Protein 3S2R (pdb70)

GO terms:
  GO:0005739 mitochondrion (C, IDA)
  GO:0009507 chloroplast (C, IDA)
  GO:0005829 cytosol (C, HDA)
  GO:0009507 chloroplast (C, HDA)
  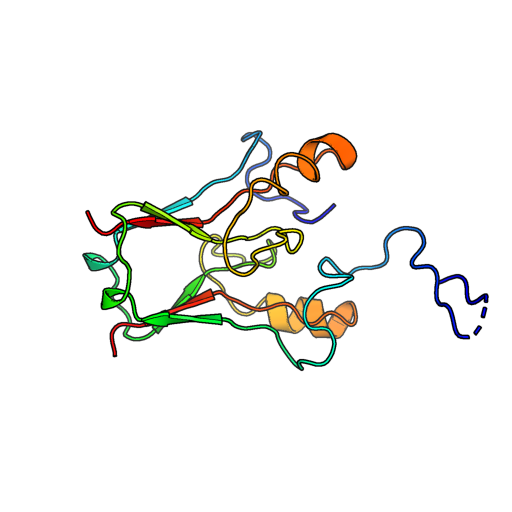GO:0009536 plastid (C, HDA)
  GO:0009570 chloroplast stroma (C, HDA)
  GO:0010150 leaf senescence (P, IMP)
  GO:0060586 multicellular organismal-level iron ion homeostasis (P, IMP)
  GO:0072593 reactive oxygen species metabolic process (P, IMP)
  GO:0051537 2 iron, 2 sulfur cluster binding (F, IPI)

Radius of gyration: 15.29 Å; Cα contacts (8 Å, |Δi|>4): 278; chains: 2; bounding box: 29×44×36 Å

Sequence (142 aa):
GINPEIRKNEDKVVDSVVVTELSKNITPYCRCWRSGTFPLCDGSCVKHNKANGDNVGPLLLKKQMRKQMVVVRAEGGGGINPEIRKNEDKVVDSVVVTELSKNITPYCRCWRSGTFPLCDGSCVKKHNKANGDNVGPLLLKKQ

Solvent-accessible surface area: 8074 Å² total; per-residue (Å²): 77,2,6,79,140,26,88,91,159,65,133,74,0,49,20,60,10,40,10,105,136,20,102,132,74,73,12,40,22,3,4,3,3,75,9,71,76,29,36,70,24,72,26,24,2,84,153,13,19,177,85,61,71,14,10,0,1,10,2,39,1,53,77,169,85,69,76,89,189,92,65,78,169,46,189,59,75,34,36,2,2,60,145,26,75,91,137,57,146,72,0,51,19,65,13,44,12,116,136,15,97,124,73,75,13,37,20,3,4,3,2,80,7,72,74,29,36,69,28,70,27,20,5,90,157,12,18,192,87,77,75,15,8,0,1,13,2,38,0,50,69,157

Organism: Arabidopsis thaliana (NCBI:txid3702)

CATH classification: 3.40.5.90

Structure (mmCIF, N/CA/C/O backbone):
data_3S2R
#
_entry.id   3S2R
#
_cell.length_a   33.290
_cell.length_b   54.105
_cell.length_c   72.682
_cell.angle_alpha   90.00
_cell.angle_beta   90.00
_cell.angle_gamma   90.00
#
_symmetry.space_group_name_H-M   'P 21 21 21'
#
loop_
_entity.id
_entity.type
_entity.pdbx_description
1 polymer AT5g51720/MIO24_14
2 non-polymer 'FE2/S2 (INORGANIC) CLUST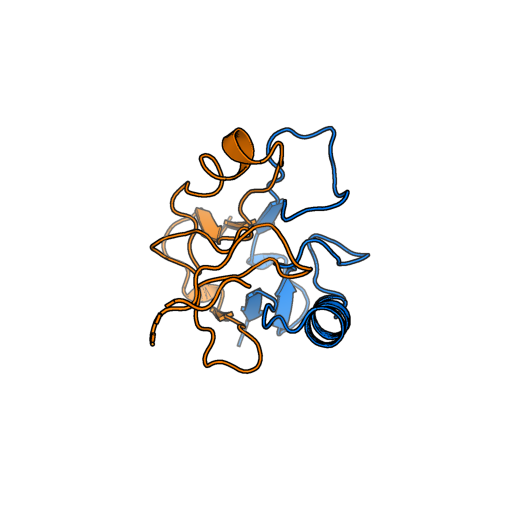ER'
3 water water
#
loop_
_atom_site.group_PDB
_atom_site.id
_atom_site.type_symbol
_atom_site.label_atom_id
_atom_site.label_alt_id
_atom_site.label_comp_id
_atom_site.label_asym_id
_atom_site.label_entity_id
_atom_site.label_seq_id
_atom_site.pdbx_PDB_ins_code
_atom_site.Cartn_x
_atom_site.Cartn_y
_atom_site.Cartn_z
_atom_site.occupancy
_atom_site.B_iso_or_equiv
_atom_site.auth_seq_id
_atom_site.auth_comp_id
_atom_site.auth_asym_id
_atom_site.auth_atom_id
_atom_site.pdbx_PDB_model_num
ATOM 1 N N . GLY A 1 20 ? 1.646 16.022 10.446 1.00 19.64 45 GLY A N 1
ATOM 2 C CA . GLY A 1 20 ? 1.468 14.916 9.458 1.00 17.81 45 GLY A CA 1
ATOM 3 C C . GLY A 1 20 ? 2.705 14.063 9.442 1.00 16.28 45 GLY A C 1
ATOM 4 O O . GLY A 1 20 ? 3.768 14.504 9.867 1.00 18.07 45 GLY A O 1
ATOM 5 N N . ILE A 1 21 ? 2.565 12.817 9.011 1.00 14.78 46 ILE A N 1
ATOM 6 C CA . ILE A 1 21 ? 3.690 11.905 8.942 1.00 15.19 46 ILE A CA 1
ATOM 7 C C . ILE A 1 21 ? 3.999 11.511 7.518 1.00 15.38 46 ILE A C 1
ATOM 8 O O . ILE A 1 21 ? 5.153 11.382 7.164 1.00 16.46 46 ILE A O 1
ATOM 13 N N . ASN A 1 22 ? 2.973 11.274 6.710 1.00 14.66 47 ASN A N 1
ATOM 14 C CA . ASN A 1 22 ? 3.176 10.787 5.364 1.00 15.54 47 ASN A CA 1
ATOM 15 C C . ASN A 1 22 ? 2.915 11.916 4.375 1.00 15.41 47 ASN A C 1
ATOM 16 O O . ASN A 1 22 ? 1.758 12.261 4.127 1.00 15.55 47 ASN 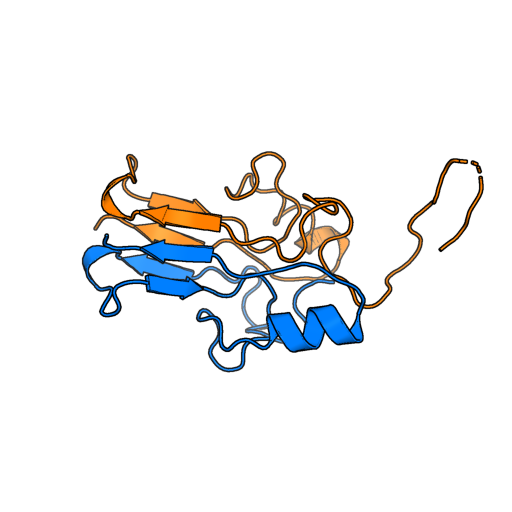A O 1
ATOM 21 N N . PRO A 1 23 ? 3.974 12.488 3.763 1.00 16.80 48 PRO A N 1
ATOM 22 C CA . PRO A 1 23 ? 3.772 13.622 2.847 1.00 17.08 48 PRO A CA 1
ATOM 23 C C . PRO A 1 23 ? 2.944 13.294 1.613 1.00 17.14 48 PRO A C 1
ATOM 24 O O . PRO A 1 23 ? 2.128 14.103 1.202 1.00 19.24 48 PRO A O 1
ATOM 28 N N . GLU A 1 24 ? 3.125 12.116 1.029 1.00 17.53 49 GLU A N 1
ATOM 29 C CA . GLU A 1 24 ? 2.507 11.941 -0.295 1.00 18.68 49 GLU A CA 1
ATOM 30 C C . GLU A 1 24 ? 2.036 10.548 -0.680 1.00 19.05 49 GLU A C 1
ATOM 31 O O . GLU A 1 24 ? 1.219 10.417 -1.628 1.00 21.41 49 GLU A O 1
ATOM 37 N N . ILE A 1 25 ? 2.516 9.512 -0.006 1.00 17.87 50 ILE A N 1
ATOM 38 C CA . ILE A 1 25 ? 2.187 8.157 -0.407 1.00 17.62 50 ILE A CA 1
ATOM 39 C C . ILE A 1 25 ? 0.706 7.783 -0.392 1.00 15.58 50 ILE A C 1
ATOM 40 O O . ILE A 1 25 ? 0.035 7.856 0.631 1.00 16.66 50 ILE A O 1
ATOM 45 N N . ARG A 1 26 ? 0.229 7.386 -1.563 1.00 16.25 51 ARG A N 1
ATOM 46 C CA . ARG A 1 26 ? -1.072 6.737 -1.753 1.00 16.48 51 ARG A CA 1
ATOM 47 C C . ARG A 1 26 ? -2.219 7.467 -1.060 1.00 15.73 51 ARG A C 1
ATOM 48 O O . ARG A 1 26 ? -2.982 6.894 -0.302 1.00 16.64 51 ARG A O 1
ATOM 56 N N . LYS A 1 27 ? -2.329 8.761 -1.356 1.00 16.68 52 LYS A N 1
ATOM 57 C CA . LYS A 1 27 ? -3.331 9.630 -0.745 1.00 16.85 52 LYS A CA 1
ATOM 58 C C . LYS A 1 27 ? -4.767 9.298 -1.166 1.00 16.74 52 LYS A C 1
ATOM 59 O O . LYS A 1 27 ? -5.721 9.783 -0.548 1.00 17.58 52 LYS A O 1
ATOM 65 N N . ASN A 1 28 ? -4.940 8.502 -2.225 1.00 17.18 53 ASN A N 1
ATOM 66 C CA . ASN A 1 28 ? -6.271 7.976 -2.542 0.40 16.98 53 ASN A CA 1
ATOM 67 C C . ASN A 1 28 ? -6.744 6.865 -1.615 1.00 16.95 53 ASN A C 1
ATOM 68 O O . ASN A 1 28 ? -7.858 6.374 -1.745 1.00 18.76 53 ASN A O 1
ATOM 73 N N . GLU A 1 29 ? -5.890 6.449 -0.691 1.00 17.01 54 GLU A N 1
ATOM 74 C CA . GLU A 1 29 ? -6.255 5.453 0.329 1.00 15.87 54 GLU A CA 1
ATOM 75 C C . GLU A 1 29 ? -6.401 6.193 1.662 1.00 15.45 54 GLU A C 1
ATOM 76 O O . GLU A 1 29 ? -5.469 6.890 2.107 1.00 16.02 54 GLU A O 1
ATOM 82 N N . ASP A 1 30 ? -7.545 6.032 2.318 1.00 14.94 55 ASP A N 1
ATOM 83 C CA . ASP A 1 30 ? -7.745 6.729 3.595 1.00 15.08 55 ASP A CA 1
ATOM 84 C C . ASP A 1 30 ? -6.871 6.159 4.711 1.00 14.69 55 ASP A C 1
ATOM 85 O O . ASP A 1 30 ? -6.552 6.851 5.672 1.00 14.30 55 ASP A O 1
ATOM 90 N N . LYS A 1 31 ? -6.448 4.907 4.540 1.00 14.34 56 LYS A N 1
ATOM 91 C CA . LYS A 1 31 ? -5.553 4.252 5.479 1.00 13.46 56 LYS A CA 1
ATOM 92 C C . LYS A 1 31 ? -4.648 3.317 4.665 1.00 12.02 56 LYS A C 1
ATOM 93 O O . LYS A 1 31 ? -5.130 2.323 4.113 1.00 14.04 56 LYS A O 1
ATOM 99 N N . VAL A 1 32 ? -3.350 3.619 4.623 1.00 11.69 57 VAL A N 1
ATOM 100 C CA . VAL A 1 32 ? -2.413 2.829 3.807 1.00 11.37 57 VAL A CA 1
ATOM 101 C C . VAL A 1 32 ? -1.895 1.660 4.644 1.00 10.74 57 VAL A C 1
ATOM 102 O O . VAL A 1 32 ? -1.219 1.841 5.644 1.00 10.96 57 VAL A O 1
ATOM 106 N N . VAL A 1 33 ? -2.257 0.464 4.197 1.00 11.45 58 VAL A N 1
ATOM 107 C CA . VAL A 1 33 ? -1.870 -0.770 4.802 1.00 11.46 58 VAL A CA 1
ATOM 108 C C . VAL A 1 33 ? -1.167 -1.620 3.744 1.00 11.46 58 VAL A C 1
ATOM 109 O O . VAL A 1 33 ? -1.468 -1.522 2.546 1.00 12.93 58 VAL A O 1
ATOM 113 N N . ASP A 1 34 ? -0.153 -2.371 4.138 1.00 10.40 59 ASP A N 1
ATOM 114 C CA . ASP A 1 34 ? 0.556 -3.307 3.249 1.00 10.69 59 ASP A CA 1
ATOM 115 C C . ASP A 1 34 ? 0.682 -4.597 3.968 1.00 9.90 59 ASP A C 1
ATOM 116 O O . ASP A 1 34 ? 0.777 -4.620 5.198 1.00 11.50 59 ASP A O 1
ATOM 121 N N . SER A 1 35 ? 0.732 -5.669 3.206 1.00 11.16 60 SER A N 1
ATOM 122 C CA . SER A 1 35 ? 0.858 -7.024 3.767 1.00 11.11 60 SER A CA 1
ATOM 123 C C . SER A 1 35 ? 2.106 -7.709 3.266 1.00 10.60 60 SER A C 1
ATOM 124 O O . SER A 1 35 ? 2.479 -7.523 2.084 1.00 12.40 60 SER A O 1
ATOM 127 N N . VAL A 1 36 ? 2.692 -8.560 4.115 1.00 10.54 61 VAL A N 1
ATOM 128 C CA . VAL A 1 36 ? 3.838 -9.369 3.746 1.00 10.85 61 VAL A CA 1
ATOM 129 C C . VAL A 1 36 ? 3.535 -10.790 4.159 1.00 10.06 61 VAL A C 1
ATOM 130 O O . VAL A 1 36 ? 3.326 -11.027 5.332 1.00 10.98 61 VAL A O 1
ATOM 134 N N . VAL A 1 37 ? 3.563 -11.718 3.216 1.00 9.84 62 VAL A N 1
ATOM 135 C CA . VAL A 1 37 ? 3.496 -13.139 3.569 1.00 9.51 62 VAL A CA 1
ATOM 136 C C . VAL A 1 37 ? 4.946 -13.555 3.766 1.00 9.52 62 VAL A C 1
ATOM 137 O O . VAL A 1 37 ? 5.738 -13.566 2.808 1.00 10.46 62 VAL A O 1
ATOM 141 N N . VAL A 1 38 ? 5.310 -13.844 5.012 1.00 9.99 63 VAL A N 1
ATOM 142 C CA . VAL A 1 38 ? 6.735 -13.897 5.344 1.00 9.71 63 VAL A CA 1
ATOM 143 C C . VAL A 1 38 ? 7.500 -15.030 4.665 1.00 10.98 63 VAL A C 1
ATOM 144 O O . VAL A 1 38 ? 8.716 -14.919 4.463 1.00 11.23 63 VAL A O 1
ATOM 148 N N . THR A 1 39 ? 6.806 -16.084 4.243 1.00 10.47 64 THR A N 1
ATOM 149 C CA . THR A 1 39 ? 7.435 -17.187 3.493 1.00 11.09 64 THR A CA 1
ATOM 150 C C . THR A 1 39 ? 7.849 -16.775 2.077 1.00 11.64 64 THR A C 1
ATOM 151 O O . THR A 1 39 ? 8.625 -17.475 1.445 1.00 14.13 64 THR A O 1
ATOM 155 N N . GLU A 1 40 ? 7.388 -15.618 1.615 1.00 10.81 65 GLU A N 1
ATOM 156 C CA . GLU A 1 40 ? 7.724 -15.113 0.284 1.00 10.83 65 GLU A CA 1
ATOM 157 C C . GLU A 1 40 ? 8.981 -14.261 0.280 1.00 10.88 65 GLU A C 1
ATOM 158 O O . GLU A 1 40 ? 9.461 -13.891 -0.785 1.00 12.03 65 GLU A O 1
ATOM 164 N N . LEU A 1 41 ? 9.486 -13.870 1.436 1.00 11.10 66 LEU A N 1
ATOM 165 C CA . LEU A 1 41 ? 10.685 -13.034 1.479 1.00 10.26 66 LEU A CA 1
ATOM 166 C C . LEU A 1 41 ? 11.870 -13.704 0.850 1.00 10.06 66 LEU A C 1
ATOM 167 O O . LEU A 1 41 ? 11.965 -14.940 0.941 1.00 12.02 66 LEU A O 1
ATOM 172 N N . SER A 1 42 ? 12.661 -12.906 0.109 1.00 11.71 67 SER A N 1
ATOM 173 C CA . SER A 1 42 ? 13.789 -13.504 -0.650 1.00 11.40 67 SER A CA 1
ATOM 174 C C . SER A 1 42 ? 15.097 -13.215 0.171 1.00 12.45 67 SER A C 1
ATOM 175 O O . SER A 1 42 ? 15.906 -14.165 0.354 0.24 3.27 67 SER A O 1
ATOM 178 N N . LYS A 1 43 ? 15.337 -11.982 0.548 1.00 10.99 68 LYS A N 1
ATOM 179 C CA . LYS A 1 43 ? 16.543 -11.625 1.253 1.00 10.69 68 LYS A CA 1
ATOM 180 C C . LYS A 1 43 ? 16.565 -12.203 2.670 1.00 10.96 68 LYS A C 1
ATOM 181 O O . LYS A 1 43 ? 15.548 -12.460 3.280 1.00 11.99 68 LYS A O 1
ATOM 187 N N . ASN A 1 44 ? 17.767 -12.428 3.187 1.00 10.02 69 ASN A N 1
ATOM 188 C CA . ASN A 1 44 ? 17.887 -12.820 4.578 1.00 10.40 69 ASN A CA 1
ATOM 189 C C . ASN A 1 44 ? 17.330 -11.771 5.508 1.00 9.43 69 ASN A C 1
ATOM 190 O O . ASN A 1 44 ? 16.686 -12.124 6.487 1.00 11.00 69 ASN A O 1
ATOM 195 N N . ILE A 1 45 ? 17.568 -10.499 5.195 1.00 9.09 70 ILE A N 1
ATOM 196 C CA . ILE A 1 45 ? 16.996 -9.385 5.973 1.00 10.00 70 ILE A CA 1
ATOM 197 C C . ILE A 1 45 ? 16.386 -8.393 5.003 1.00 9.49 70 ILE A C 1
ATOM 198 O O . ILE A 1 45 ? 17.087 -7.891 4.141 1.00 10.80 70 ILE A O 1
ATOM 203 N N . THR A 1 46 ? 15.079 -8.127 5.160 1.00 9.79 71 THR A N 1
ATOM 204 C CA . THR A 1 46 ? 14.353 -7.231 4.269 1.00 10.37 71 THR A CA 1
ATOM 205 C C . THR A 1 46 ? 13.868 -6.047 5.089 1.00 10.53 71 THR A C 1
ATOM 206 O O . THR A 1 46 ? 13.112 -6.238 6.024 1.00 10.93 71 THR A O 1
ATOM 210 N N . PRO A 1 47 ? 14.276 -4.817 4.737 1.00 10.73 72 PRO A N 1
ATOM 211 C CA . PRO A 1 47 ? 13.861 -3.650 5.524 1.00 11.40 72 PRO A CA 1
ATOM 212 C C . PRO A 1 47 ? 12.577 -3.020 4.968 1.00 10.90 72 PRO A C 1
ATOM 213 O O . PRO A 1 47 ? 12.488 -2.738 3.765 1.00 11.22 72 PRO A O 1
ATOM 217 N N . TYR A 1 48 ? 11.605 -2.816 5.871 1.00 11.19 73 TYR A N 1
ATOM 218 C CA . TYR A 1 48 ? 10.347 -2.206 5.545 1.00 11.57 73 TYR A CA 1
ATOM 219 C C . TYR A 1 48 ? 10.269 -0.764 6.111 1.00 9.92 73 TYR A C 1
ATOM 220 O O . TYR A 1 48 ? 10.632 -0.546 7.264 1.00 11.45 73 TYR A O 1
ATOM 229 N N . CYS A 1 49 ? 9.815 0.172 5.305 1.00 10.24 74 CYS A N 1
ATOM 230 C CA . CYS A 1 49 ? 9.835 1.574 5.647 1.00 11.44 74 CYS A CA 1
ATOM 231 C C . CYS A 1 49 ? 8.824 1.906 6.729 1.00 11.40 74 CYS A C 1
ATOM 232 O O . CYS A 1 49 ? 7.633 1.549 6.658 1.00 11.53 74 CYS A O 1
ATOM 235 N N . ARG A 1 50 ? 9.285 2.705 7.691 1.00 10.71 75 ARG A N 1
ATOM 236 C CA . ARG A 1 50 ? 8.418 3.278 8.747 1.00 11.24 75 ARG A CA 1
ATOM 237 C C . ARG A 1 50 ? 8.479 4.808 8.704 1.00 11.73 75 ARG A C 1
ATOM 238 O O . ARG A 1 50 ? 7.934 5.440 9.601 1.00 13.31 75 ARG A O 1
ATOM 246 N N . CYS A 1 51 ? 9.099 5.385 7.667 1.00 11.95 76 CYS A N 1
ATOM 247 C CA . CYS A 1 51 ? 9.278 6.822 7.617 1.00 11.74 76 CYS A CA 1
ATOM 248 C C . CYS A 1 51 ? 8.434 7.521 6.544 1.00 11.28 76 CYS A C 1
ATOM 249 O O . CYS A 1 51 ? 8.377 8.748 6.501 1.00 12.59 76 CYS A O 1
ATOM 252 N N . TRP A 1 52 ? 7.837 6.749 5.645 1.00 11.55 77 TRP A N 1
ATOM 253 C CA . TRP A 1 52 ? 6.958 7.248 4.585 1.00 11.71 77 TRP A CA 1
ATOM 254 C C . TRP A 1 52 ? 7.688 8.137 3.562 1.00 12.61 77 TRP A C 1
ATOM 255 O O . TRP A 1 52 ? 7.029 8.934 2.876 1.00 14.81 77 TRP A O 1
ATOM 266 N N . ARG A 1 53 ? 9.016 7.993 3.471 1.00 12.57 78 ARG A N 1
ATOM 267 C CA . ARG A 1 53 ? 9.843 8.770 2.534 1.00 13.75 78 ARG A CA 1
ATOM 268 C C . ARG A 1 53 ? 10.479 7.894 1.455 1.00 12.24 78 ARG A C 1
ATOM 269 O O . ARG A 1 53 ? 11.077 8.430 0.531 1.00 14.10 78 ARG A O 1
ATOM 277 N N . SER A 1 54 ? 10.407 6.583 1.607 1.00 12.39 79 SER A N 1
ATOM 278 C CA . SER A 1 54 ? 11.060 5.670 0.672 1.00 12.73 79 SER A CA 1
ATOM 279 C C . SER A 1 54 ? 10.518 5.762 -0.735 1.00 12.96 79 SER A C 1
ATOM 280 O O . SER A 1 54 ? 9.290 5.752 -0.942 1.00 14.31 79 SER A O 1
ATOM 283 N N . GLY A 1 55 ? 11.415 5.781 -1.717 1.00 13.65 80 GLY A N 1
ATOM 284 C CA . GLY A 1 55 ? 11.005 5.730 -3.111 1.00 14.48 80 GLY A CA 1
ATOM 285 C C . GLY A 1 55 ? 10.528 4.356 -3.524 1.00 14.46 80 GLY A C 1
ATOM 286 O O . GLY A 1 55 ? 9.953 4.204 -4.591 1.00 16.01 80 GLY A O 1
ATOM 287 N N . THR A 1 56 ? 10.715 3.354 -2.669 1.00 14.85 81 THR A N 1
ATOM 288 C CA . THR A 1 56 ? 10.263 1.992 -2.946 1.00 14.71 81 THR A CA 1
ATOM 289 C C . THR A 1 56 ? 9.248 1.505 -1.889 1.00 13.82 81 THR A C 1
ATOM 290 O O . THR A 1 56 ? 9.075 0.293 -1.697 1.00 13.47 81 THR A O 1
ATOM 294 N N . PHE A 1 57 ? 8.612 2.450 -1.190 1.00 13.23 82 PHE A N 1
ATOM 295 C CA . PHE A 1 57 ? 7.617 2.154 -0.186 1.00 12.49 82 PHE A CA 1
ATOM 296 C C . PHE A 1 57 ? 6.662 1.060 -0.681 1.00 12.72 82 PHE A C 1
ATOM 297 O O . PHE A 1 57 ? 6.178 1.131 -1.804 1.00 12.95 82 PHE A O 1
ATOM 305 N N . PRO A 1 58 ? 6.402 -0.004 0.090 1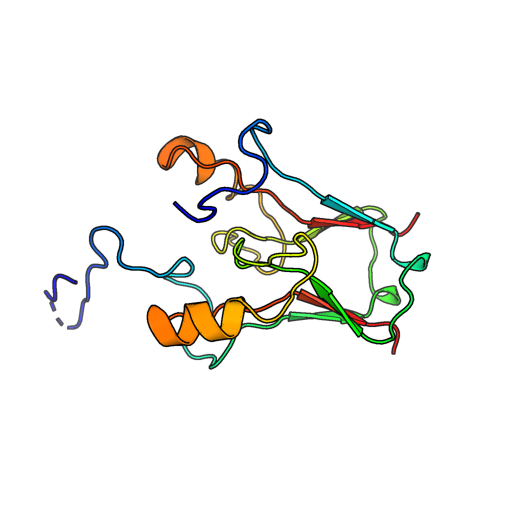.00 12.22 83 PRO A N 1
ATOM 306 C CA . PRO A 1 58 ? 6.647 -0.158 1.519 1.00 11.85 83 PRO A CA 1
ATOM 307 C C . PRO A 1 58 ? 8.049 -0.637 1.914 1.00 10.21 83 PRO A C 1
ATOM 308 O O . PRO A 1 58 ? 8.287 -0.743 3.108 1.00 10.90 83 PRO A O 1
ATOM 312 N N . LEU A 1 59 ? 8.933 -0.884 0.963 1.00 11.44 84 LEU A N 1
ATOM 313 C CA . LEU A 1 59 ? 10.319 -1.198 1.317 1.00 11.89 84 LEU A CA 1
ATOM 314 C C . LEU A 1 59 ? 11.058 0.066 1.757 1.00 10.70 84 LEU A C 1
ATOM 315 O O . LEU A 1 59 ? 10.732 1.167 1.317 1.00 12.75 84 LEU A O 1
ATOM 320 N N . CYS A 1 60 ? 12.088 -0.114 2.586 1.00 11.42 85 CYS A N 1
ATOM 321 C CA . CYS A 1 60 ? 13.027 0.943 2.999 1.00 12.15 85 CYS A CA 1
ATOM 322 C C . CYS A 1 60 ? 14.152 1.086 1.964 1.00 12.23 85 CYS A C 1
ATOM 323 O O . CYS A 1 60 ? 14.733 0.044 1.605 1.00 13.61 85 CYS A O 1
ATOM 326 N N . ASP A 1 61 ? 14.447 2.310 1.513 1.00 12.97 86 ASP A N 1
ATOM 327 C CA . ASP A 1 61 ? 15.530 2.516 0.546 1.00 13.55 86 ASP A CA 1
ATOM 328 C C . ASP A 1 61 ? 16.576 3.451 1.173 1.00 13.94 86 ASP A C 1
ATOM 329 O O . ASP A 1 61 ? 17.400 4.017 0.453 1.00 14.35 86 ASP A O 1
ATOM 334 N N . GLY A 1 62 ? 16.557 3.609 2.498 1.00 13.35 87 GLY A N 1
ATOM 335 C CA . GLY A 1 62 ? 17.513 4.460 3.237 1.00 14.06 87 GLY A CA 1
ATOM 336 C C . GLY A 1 62 ? 17.189 5.943 3.213 1.00 13.39 87 GLY A C 1
ATOM 337 O O . GLY A 1 62 ? 17.993 6.756 3.662 1.00 13.76 87 GLY A O 1
ATOM 338 N N . SER A 1 63 ? 16.003 6.293 2.708 1.00 12.28 88 SER A N 1
ATOM 339 C CA . SER A 1 63 ? 15.571 7.684 2.778 1.00 12.40 88 SER A CA 1
ATOM 340 C C . SER A 1 63 ? 15.458 8.173 4.233 1.00 11.49 88 SER A C 1
ATOM 341 O O . SER A 1 63 ? 15.556 9.382 4.473 1.00 12.90 88 SER A O 1
ATOM 344 N N . CYS A 1 64 ? 15.174 7.240 5.161 1.00 12.41 89 CYS A N 1
ATOM 345 C CA . CYS A 1 64 ? 15.177 7.483 6.603 1.00 11.63 89 CYS A CA 1
ATOM 346 C C . CYS A 1 64 ? 16.432 8.183 7.065 1.00 12.10 89 CYS A C 1
ATOM 347 O O . CYS A 1 64 ? 16.373 9.102 7.869 1.00 13.20 89 CYS A O 1
ATOM 350 N N . VAL A 1 65 ? 17.589 7.755 6.564 1.00 12.99 90 VAL A N 1
ATOM 351 C CA . VAL A 1 65 ? 18.854 8.326 6.986 1.00 13.55 90 VAL A CA 1
ATOM 352 C C . VAL A 1 65 ? 18.934 9.798 6.621 1.00 13.03 90 VAL A C 1
ATOM 353 O O . VAL A 1 65 ? 19.397 10.636 7.413 1.00 13.64 90 VAL A O 1
ATOM 357 N N . LYS A 1 66 ? 18.500 10.115 5.412 1.00 12.27 91 LYS A N 1
ATOM 358 C CA . LYS A 1 66 ? 18.570 11.491 4.952 1.00 14.08 91 LYS A CA 1
ATOM 359 C C . LYS A 1 66 ? 17.569 12.328 5.719 1.00 14.93 91 LYS A C 1
ATOM 360 O O . LYS A 1 66 ? 17.869 13.448 6.103 1.00 15.25 91 LYS A O 1
ATOM 366 N N . HIS A 1 67 ? 16.368 11.785 5.923 1.00 14.15 92 HIS A N 1
ATOM 367 C CA . HIS A 1 67 ? 15.350 12.453 6.720 1.00 14.48 92 HIS A CA 1
ATOM 368 C C . HIS A 1 67 ? 15.822 12.765 8.143 1.00 14.06 92 HIS A C 1
ATOM 369 O O . HIS A 1 67 ? 15.636 13.895 8.640 1.00 14.07 92 HIS A O 1
ATOM 376 N N . ASN A 1 68 ? 16.445 11.773 8.788 1.00 13.25 93 ASN A N 1
ATOM 377 C CA . ASN A 1 68 ? 16.933 11.879 10.155 1.00 13.23 93 ASN A CA 1
ATOM 378 C C . ASN A 1 68 ? 17.989 12.997 10.266 1.00 14.65 93 ASN A C 1
ATOM 379 O O . ASN A 1 68 ? 17.966 13.836 11.196 1.00 14.82 93 ASN A O 1
ATOM 384 N N . LYS A 1 69 ? 18.894 13.020 9.286 1.00 16.10 94 LYS A N 1
ATOM 385 C CA . LYS A 1 69 ? 19.955 14.034 9.232 1.00 17.38 94 LYS A CA 1
ATOM 386 C C . LYS A 1 69 ? 19.377 15.436 9.062 1.00 18.26 94 LYS A C 1
ATOM 387 O O . LYS A 1 69 ? 19.743 16.360 9.829 1.00 18.62 94 LYS A O 1
ATOM 393 N N . ALA A 1 70 ? 18.484 15.583 8.070 1.00 18.32 95 ALA A N 1
ATOM 394 C CA . ALA A 1 70 ? 17.863 16.874 7.757 1.00 18.88 95 ALA A CA 1
ATOM 395 C C . ALA A 1 70 ? 16.991 17.413 8.878 1.00 18.44 95 ALA A C 1
ATOM 396 O O . ALA A 1 70 ? 17.043 18.622 9.150 1.00 20.46 95 ALA A O 1
ATOM 398 N N . ASN A 1 71 ? 16.254 16.543 9.568 1.00 19.28 96 ASN A N 1
ATOM 399 C CA . ASN A 1 71 ? 15.204 16.964 10.498 1.00 19.17 96 ASN A CA 1
ATOM 400 C C . ASN A 1 71 ? 15.491 16.638 11.972 1.00 18.87 96 ASN A C 1
ATOM 401 O O . ASN A 1 71 ? 14.625 16.811 12.828 1.00 22.07 96 ASN A O 1
ATOM 406 N N . GLY A 1 72 ? 16.711 16.205 12.272 1.00 18.72 97 GLY A N 1
ATOM 407 C CA . GLY A 1 72 ? 17.084 15.777 13.621 1.00 18.59 97 GLY A CA 1
ATOM 408 C C . GLY A 1 72 ? 16.157 14.691 14.179 1.00 18.06 97 GLY A C 1
ATOM 409 O O . GLY A 1 72 ? 15.782 14.731 15.349 1.00 20.72 97 GLY A O 1
ATOM 410 N N . ASP A 1 73 ? 15.819 13.696 13.360 1.00 16.54 98 ASP A N 1
ATOM 411 C CA . ASP A 1 73 ? 14.914 12.636 13.769 1.00 15.38 98 ASP A CA 1
ATOM 412 C C . ASP A 1 73 ? 15.703 11.322 13.972 1.00 14.14 98 ASP A C 1
ATOM 413 O O . ASP A 1 73 ? 16.909 11.279 13.751 1.00 15.13 98 ASP A O 1
ATOM 418 N N . ASN A 1 74 ? 15.037 10.252 14.389 1.00 13.52 99 ASN A N 1
ATOM 419 C CA . ASN A 1 74 ? 15.738 9.022 14.654 1.00 12.88 99 ASN A CA 1
ATOM 420 C C . ASN A 1 74 ? 14.921 7.804 14.241 1.00 13.38 99 ASN A C 1
ATOM 421 O O . ASN A 1 74 ? 15.038 6.742 14.871 1.00 13.36 99 ASN A O 1
ATOM 426 N N . VAL A 1 75 ? 14.125 7.931 13.183 1.00 12.49 100 VAL A N 1
ATOM 427 C CA . VAL A 1 75 ? 13.300 6.814 12.706 1.00 12.84 100 VAL A CA 1
ATOM 428 C C . VAL A 1 75 ? 14.075 5.843 11.821 1.00 12.59 100 VAL A C 1
ATOM 429 O O . VAL A 1 75 ? 15.101 6.171 11.239 1.00 14.51 100 VAL A O 1
ATOM 433 N N . GLY A 1 76 ? 13.617 4.617 11.792 1.00 12.64 101 GLY A N 1
ATOM 434 C CA . GLY A 1 76 ? 14.239 3.606 10.939 1.00 12.43 101 GLY A CA 1
ATOM 435 C C . GLY A 1 76 ? 13.320 2.476 10.670 1.00 11.77 101 GLY A C 1
ATOM 436 O O . GLY A 1 76 ? 12.180 2.453 11.149 1.00 11.88 101 GLY A O 1
ATOM 437 N N . PRO A 1 77 ? 13.787 1.525 9.854 1.00 11.64 102 PRO A N 1
ATOM 438 C CA . PRO A 1 77 ? 12.921 0.473 9.322 1.00 11.60 102 PRO A CA 1
ATOM 439 C C . PRO A 1 77 ? 12.655 -0.636 10.307 1.00 11.11 102 PRO A C 1
ATOM 440 O O . PRO A 1 77 ? 13.298 -0.817 11.354 1.00 12.34 102 PRO A O 1
ATOM 444 N N . LEU A 1 78 ? 11.657 -1.423 9.911 1.00 9.95 103 LEU A N 1
ATOM 445 C CA . LEU A 1 78 ? 11.390 -2.715 10.494 1.00 8.77 103 LEU A CA 1
ATOM 446 C C . LEU A 1 78 ? 12.140 -3.757 9.665 1.00 8.65 103 LEU A C 1
ATOM 447 O O . LEU A 1 78 ? 11.959 -3.828 8.449 1.00 9.53 103 LEU A O 1
ATOM 452 N N . LEU A 1 79 ? 12.997 -4.560 10.291 1.00 9.18 104 LEU A N 1
ATOM 453 C CA . LEU A 1 79 ? 13.799 -5.551 9.601 1.00 9.76 104 LEU A CA 1
ATOM 454 C C . LEU A 1 79 ? 13.180 -6.910 9.738 1.00 9.91 104 LEU A C 1
ATOM 455 O O . LEU A 1 79 ? 13.003 -7.384 10.844 1.00 11.25 104 LEU A O 1
ATOM 460 N N . LEU A 1 80 ? 12.849 -7.518 8.612 1.00 9.63 105 LEU A N 1
ATOM 461 C CA . LEU A 1 80 ? 12.271 -8.859 8.625 1.00 9.92 105 LEU A CA 1
ATOM 462 C C . LEU A 1 80 ? 13.395 -9.856 8.313 1.00 9.68 105 LEU A C 1
ATOM 463 O O . LEU A 1 80 ? 13.971 -9.822 7.220 1.00 10.04 105 LEU A O 1
ATOM 468 N N . LYS A 1 81 ? 13.663 -10.720 9.280 1.00 11.45 106 LYS A N 1
ATOM 469 C CA . LYS A 1 81 ? 14.824 -11.622 9.197 1.00 12.41 106 LYS A CA 1
ATOM 470 C C . LYS A 1 81 ? 14.430 -13.069 9.102 1.00 12.71 106 LYS A C 1
ATOM 471 O O . LYS A 1 81 ? 13.548 -13.500 9.812 1.00 13.89 106 LYS A O 1
ATOM 477 N N . LYS A 1 82 ? 15.143 -13.826 8.278 1.00 14.90 107 LYS A N 1
ATOM 478 C CA . LYS A 1 82 ? 15.007 -15.293 8.261 1.00 16.65 107 LYS A CA 1
ATOM 479 C C . LYS A 1 82 ? 15.878 -15.953 9.359 1.00 19.13 107 LYS A C 1
ATOM 480 O O . LYS A 1 82 ? 15.386 -16.722 10.198 1.00 20.24 107 LYS A O 1
ATOM 486 N N . GLN A 1 83 ? 17.178 -15.659 9.351 1.00 23.08 108 GLN A N 1
ATOM 487 C CA . GLN A 1 83 ? 18.101 -16.079 10.400 1.00 27.10 108 GLN A CA 1
ATOM 488 C C . GLN A 1 83 ? 18.853 -14.822 10.776 1.00 28.45 108 GLN A C 1
ATOM 489 O O . GLN A 1 83 ? 19.428 -14.178 9.900 1.00 29.56 108 GLN A O 1
ATOM 495 N N . MET B 1 4 ? 11.210 23.595 20.944 1.00 42.43 27 MET B N 1
ATOM 496 C CA . MET B 1 4 ? 10.216 24.648 20.602 1.00 42.96 27 MET B CA 1
ATOM 497 C C . MET B 1 4 ? 9.418 24.971 21.863 1.00 43.15 27 MET B C 1
ATOM 498 O O . MET B 1 4 ? 8.709 24.120 22.329 1.00 44.34 27 MET B O 1
ATOM 500 N N . ARG B 1 5 ? 9.544 26.181 22.414 1.00 43.91 28 ARG B N 1
ATOM 501 C CA . ARG B 1 5 ? 8.852 26.620 23.674 1.00 44.69 28 ARG B CA 1
ATOM 502 C C . ARG B 1 5 ? 9.313 26.148 25.095 1.00 45.01 28 ARG B C 1
ATOM 503 O O . ARG B 1 5 ? 8.528 25.609 25.874 1.00 46.09 28 ARG B O 1
ATOM 505 N N . LYS B 1 6 ? 10.576 26.391 25.448 1.00 46.12 29 LYS B N 1
ATOM 506 C CA . LYS B 1 6 ? 11.105 26.032 26.776 1.00 46.76 29 LYS B CA 1
ATOM 507 C C . LYS B 1 6 ? 10.515 26.725 28.048 1.00 47.44 29 LYS B C 1
ATOM 508 O O . LYS B 1 6 ? 10.608 27.947 28.225 1.00 47.65 29 LYS B O 1
ATOM 510 N N . GLN B 1 7 ? 9.907 25.948 28.938 1.00 48.05 30 GLN B N 1
ATOM 511 C CA . GLN B 1 7 ? 9.325 26.523 30.157 1.00 48.03 30 GLN B CA 1
ATOM 512 C C . GLN B 1 7 ? 10.345 26.751 31.282 1.00 47.83 30 GLN B C 1
ATOM 513 O O . GLN B 1 7 ? 10.691 25.839 32.046 1.00 47.64 30 GLN B O 1
ATOM 515 N N . MET B 1 10 ? 14.114 20.929 33.285 1.00 35.16 35 MET B N 1
ATOM 516 C CA . MET B 1 10 ? 13.135 21.862 32.744 1.00 35.34 35 MET B CA 1
ATOM 517 C C . MET B 1 10 ? 12.209 21.183 31.717 1.00 33.31 35 MET B C 1
ATOM 518 O O . MET B 1 10 ? 12.428 20.021 31.344 1.00 33.00 35 MET B O 1
ATOM 523 N N . VAL B 1 11 ? 11.160 21.892 31.292 1.00 29.81 36 VAL B N 1
ATOM 524 C CA . VAL B 1 11 ? 10.155 21.324 30.416 1.00 27.37 36 VAL B CA 1
ATOM 525 C C . VAL B 1 11 ? 10.272 21.947 29.045 1.00 25.67 36 VAL B C 1
ATOM 526 O O . VAL B 1 11 ? 10.351 23.176 28.890 1.00 25.92 36 VAL B O 1
ATOM 530 N N . VAL B 1 12 ? 10.301 21.074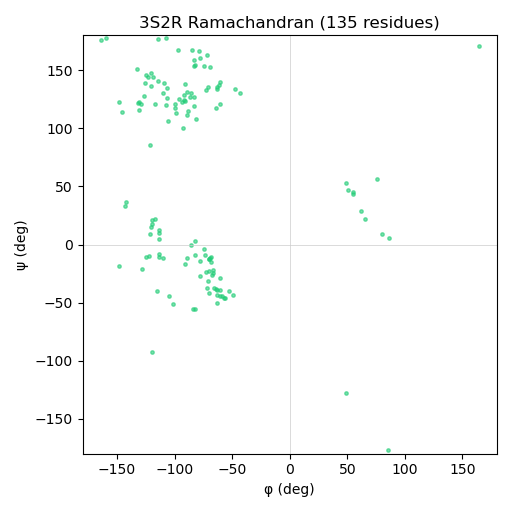 28.051 1.00 24.43 37 VAL B N 1
ATOM 531 C CA . VAL B 1 12 ? 10.232 21.507 26.681 1.00 23.80 37 VAL B CA 1
ATOM 532 C C . VAL B 1 12 ? 8.855 21.144 26.170 1.00 23.18 37 VAL B C 1
ATOM 533 O O . VAL B 1 12 ? 8.485 19.975 26.141 1.00 24.21 37 VAL B O 1
ATOM 537 N N . VAL B 1 13 ? 8.106 22.157 25.757 1.00 22.05 38 VAL B N 1
ATOM 538 C CA . VAL B 1 13 ? 6.835 21.934 25.079 1.00 22.50 38 VAL B CA 1
ATOM 539 C C . VAL B 1 13 ? 7.152 21.771 23.599 1.00 23.16 38 VAL B C 1
ATOM 540 O O . VAL B 1 13 ? 7.815 22.609 22.992 1.00 23.36 38 VAL B O 1
ATOM 544 N N . ARG B 1 14 ? 6.685 20.690 23.004 1.00 25.71 39 ARG B N 1
ATOM 545 C CA . ARG B 1 14 ? 6.952 20.455 21.599 1.00 28.98 39 ARG B CA 1
ATOM 546 C C . ARG B 1 14 ? 5.769 21.038 20.833 1.00 30.85 39 ARG B C 1
ATOM 547 O O . ARG B 1 14 ? 4.729 20.430 20.746 1.00 30.19 39 ARG B O 1
ATOM 555 N N . ALA B 1 15 ? 5.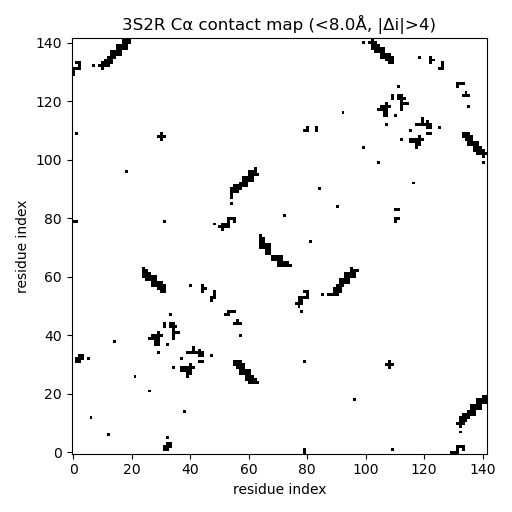967 22.229 20.297 1.00 33.61 40 ALA B N 1
ATOM 556 C CA . ALA B 1 15 ? 4.864 23.020 19.784 1.00 37.08 40 ALA B CA 1
ATOM 557 C C . ALA B 1 15 ? 4.923 22.685 18.328 1.00 39.39 40 ALA B C 1
ATOM 558 O O . ALA B 1 15 ? 5.892 22.070 17.882 1.00 41.02 40 ALA B O 1
ATOM 560 N N . GLU B 1 16 ? 3.885 23.032 17.579 1.00 40.41 41 GLU B N 1
ATOM 561 C CA . GLU B 1 16 ? 3.890 22.904 16.107 1.00 40.77 41 GLU B CA 1
ATOM 562 C C . GLU B 1 16 ? 4.325 21.601 15.415 1.00 40.53 41 GLU B C 1
ATOM 563 O O . GLU B 1 16 ? 3.831 20.508 15.703 1.00 41.25 41 GLU B O 1
ATOM 569 N N . GLY B 1 17 ? 5.250 21.751 14.488 1.00 39.53 42 GLY B N 1
ATOM 570 C CA . GLY B 1 17 ? 5.668 20.702 13.607 1.00 37.92 42 GLY B CA 1
ATOM 571 C C . GLY B 1 17 ? 7.133 20.477 13.832 1.00 36.62 42 GLY B C 1
ATOM 572 O O . GLY B 1 17 ? 7.519 19.724 14.722 1.00 36.42 42 GLY B O 1
ATOM 573 N N . GLY B 1 18 ? 7.950 21.162 13.036 1.00 34.82 43 GLY B N 1
ATOM 574 C CA . GLY B 1 18 ? 9.330 20.749 12.832 1.00 32.52 43 GLY B CA 1
ATOM 575 C C . GLY B 1 18 ? 9.271 19.711 11.722 1.00 30.75 43 GLY B C 1
ATOM 576 O O . GLY B 1 18 ? 8.193 19.447 11.171 1.00 31.42 43 GLY B O 1
ATOM 577 N N . GLY B 1 19 ? 10.411 19.121 11.388 1.00 28.58 44 GLY B N 1
ATOM 578 C CA . GLY B 1 19 ? 10.472 18.177 10.268 1.00 25.58 44 GLY B CA 1
ATOM 579 C C . GLY B 1 19 ? 10.234 16.729 10.651 1.00 23.16 44 GLY B C 1
ATOM 580 O O . GLY B 1 19 ? 9.921 15.892 9.789 1.00 22.74 44 GLY B O 1
ATOM 581 N N . 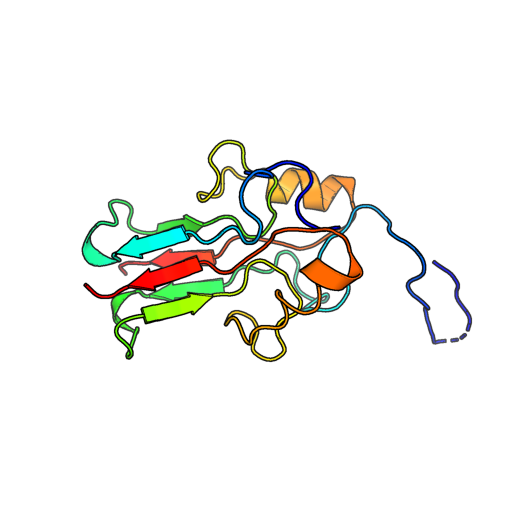GLY B 1 20 ? 10.349 16.439 11.947 1.00 21.99 45 GLY B N 1
ATOM 582 C CA . GLY B 1 20 ? 10.315 15.069 12.469 1.00 19.92 45 GLY B CA 1
ATOM 583 C C . GLY B 1 20 ? 8.959 14.396 12.430 1.00 18.87 45 GLY B C 1
ATOM 584 O O . GLY B 1 20 ? 7.911 15.056 12.313 1.00 19.33 45 GLY B O 1
ATOM 585 N N . ILE B 1 21 ? 8.978 13.077 12.566 1.00 16.58 46 ILE B N 1
ATOM 586 C CA . ILE B 1 21 ? 7.728 12.316 12.641 1.00 15.29 46 ILE B CA 1
ATOM 587 C C . ILE B 1 21 ? 7.595 11.476 13.914 1.00 13.57 46 ILE B C 1
ATOM 588 O O . ILE B 1 21 ? 6.514 10.904 14.153 1.00 14.63 46 ILE B O 1
ATOM 593 N N . ASN B 1 22 ? 8.665 11.364 14.703 1.00 13.70 47 ASN B N 1
ATOM 594 C CA . ASN B 1 22 ? 8.680 10.606 15.940 1.00 13.25 47 ASN B CA 1
ATOM 595 C C . ASN B 1 22 ? 9.051 11.536 17.107 1.00 14.00 47 ASN B C 1
ATOM 596 O O . ASN B 1 22 ? 10.194 11.556 17.524 1.00 14.68 47 ASN B O 1
ATOM 601 N N . PRO B 1 23 ? 8.077 12.239 17.690 1.00 14.09 48 PRO B N 1
ATOM 602 C CA . PRO B 1 23 ? 8.454 13.135 18.785 1.00 14.98 48 PRO B CA 1
ATOM 603 C C . PRO B 1 23 ? 8.831 12.447 20.094 1.00 14.65 48 PRO B C 1
ATOM 604 O O . PRO B 1 23 ? 9.521 13.064 20.888 1.00 15.99 48 PRO B O 1
ATOM 608 N N . GLU B 1 24 ? 8.366 11.217 20.334 1.00 13.03 49 GLU B N 1
ATOM 609 C CA . GLU B 1 24 ? 8.352 10.670 21.690 1.00 13.24 49 GLU B CA 1
ATOM 610 C C . GLU B 1 24 ? 8.995 9.296 21.866 1.00 12.55 49 GLU B C 1
ATOM 611 O O . GLU B 1 24 ? 9.305 8.953 23.013 1.00 14.59 49 GLU B O 1
ATOM 617 N N . ILE B 1 25 ? 9.150 8.475 20.808 1.00 13.35 50 ILE B N 1
ATOM 618 C CA . ILE B 1 25 ? 9.476 7.090 21.045 1.00 12.33 50 ILE B CA 1
ATOM 619 C C . ILE B 1 25 ? 11.000 6.852 21.000 1.00 12.43 50 ILE B C 1
ATOM 620 O O . ILE B 1 25 ? 11.651 7.090 19.976 1.00 14.04 50 ILE B O 1
ATOM 625 N N . ARG B 1 26 ? 11.551 6.315 22.082 1.00 13.31 51 ARG B N 1
ATOM 626 C CA . ARG B 1 26 ? 12.940 5.845 22.081 1.00 12.87 51 ARG B CA 1
ATOM 627 C C . ARG B 1 26 ? 13.935 6.888 21.554 1.00 14.08 51 ARG B C 1
ATOM 628 O O . ARG B 1 26 ? 14.786 6.614 20.703 1.00 13.50 51 ARG B O 1
ATOM 636 N N . LYS B 1 27 ? 13.792 8.110 22.047 1.00 13.65 52 LYS B N 1
ATOM 637 C CA . LYS B 1 27 ? 14.568 9.227 21.522 1.00 14.21 52 LYS B CA 1
ATOM 638 C C . LYS B 1 27 ? 16.056 9.153 21.888 1.00 14.79 52 LYS B C 1
ATOM 639 O O . LYS B 1 27 ? 16.895 9.871 21.324 1.00 15.45 52 LYS B O 1
ATOM 645 N N . ASN B 1 28 ? 16.380 8.258 22.817 1.00 15.19 53 ASN B N 1
ATOM 646 C CA . ASN B 1 28 ? 17.751 8.030 23.256 1.00 14.98 53 ASN B CA 1
ATOM 647 C C . ASN B 1 28 ? 18.479 7.170 22.203 1.00 15.52 53 ASN B C 1
ATOM 648 O O . ASN B 1 28 ? 19.706 7.122 22.228 1.00 17.45 53 ASN B O 1
ATOM 653 N N . GLU B 1 29 ? 17.759 6.534 21.271 1.00 15.02 54 GLU B N 1
ATOM 654 C CA . GLU B 1 29 ? 18.396 5.622 20.324 1.00 15.44 54 GLU B CA 1
ATOM 655 C C . GLU B 1 29 ? 18.820 6.351 19.071 1.00 15.19 54 GLU B C 1
ATOM 656 O O . GLU B 1 29 ? 18.081 7.185 18.559 1.00 16.28 54 GLU B O 1
ATOM 662 N N . ASP B 1 30 ? 20.016 6.045 18.569 1.00 14.62 55 ASP B N 1
ATOM 663 C CA . ASP B 1 30 ? 20.526 6.739 17.394 1.00 14.03 55 ASP B CA 1
ATOM 664 C C . ASP B 1 30 ? 19.570 6.637 16.192 1.00 14.15 55 ASP B C 1
ATOM 665 O O . ASP B 1 30 ? 19.242 7.640 15.518 1.00 13.66 55 ASP B O 1
ATOM 670 N N . LYS B 1 31 ? 19.098 5.423 15.960 1.00 14.95 56 LYS B N 1
ATOM 671 C CA . LYS B 1 31 ? 18.147 5.163 14.913 1.00 14.88 56 LYS B CA 1
ATOM 672 C C . LYS B 1 31 ? 17.299 4.016 15.404 1.00 14.29 56 LYS B C 1
ATOM 673 O O . LYS B 1 31 ? 17.827 2.958 15.727 1.00 16.17 56 LYS B O 1
ATOM 679 N N . VAL B 1 32 ? 15.998 4.218 15.476 1.00 12.70 57 VAL B N 1
ATOM 680 C CA . VAL B 1 32 ? 15.074 3.209 15.997 1.00 12.23 57 VAL B CA 1
ATOM 681 C C . VAL B 1 32 ? 14.774 2.186 14.891 1.00 11.45 57 VAL B C 1
ATOM 682 O O . VAL B 1 32 ? 14.031 2.461 13.964 1.00 12.29 57 VAL B O 1
ATOM 686 N N . VAL B 1 33 ? 15.338 1.001 15.071 1.00 11.40 58 VAL B N 1
ATOM 687 C CA . VAL B 1 33 ? 15.189 -0.111 14.158 1.00 13.36 58 VAL B CA 1
ATOM 688 C C . VAL B 1 33 ? 14.691 -1.241 15.045 1.00 13.38 58 VAL B C 1
ATOM 689 O O . VAL B 1 33 ? 15.085 -1.378 16.212 1.00 16.75 58 VAL B O 1
ATOM 693 N N . ASP B 1 34 ? 13.746 -1.982 14.523 1.00 12.63 59 ASP B N 1
ATOM 694 C CA . ASP B 1 34 ? 13.251 -3.166 15.190 1.00 12.68 59 ASP B CA 1
ATOM 695 C C . ASP B 1 34 ? 13.396 -4.302 14.224 1.00 12.80 59 ASP B C 1
ATOM 696 O O . ASP B 1 34 ? 13.220 -4.128 13.034 1.00 15.07 59 ASP B O 1
ATOM 701 N N . SER B 1 35 ? 13.684 -5.461 14.761 1.00 13.78 60 SER B N 1
ATOM 702 C CA . SER B 1 35 ? 13.870 -6.670 13.987 1.00 14.60 60 SER B CA 1
ATOM 703 C C . SER B 1 35 ? 12.850 -7.714 14.378 1.00 13.72 60 SER B C 1
ATOM 704 O O . SER B 1 35 ? 12.519 -7.872 15.559 1.00 15.89 60 SER B O 1
ATOM 707 N N . VAL B 1 36 ? 12.403 -8.478 13.405 1.00 12.47 61 VAL B N 1
ATOM 708 C CA . VAL B 1 36 ? 11.490 -9.562 13.620 1.00 12.29 61 VAL B CA 1
ATOM 709 C C . VAL B 1 36 ? 12.103 -10.760 12.930 1.00 10.55 61 VAL B C 1
ATOM 710 O O . VAL B 1 36 ? 12.257 -10.751 11.721 1.00 11.14 61 VAL B O 1
ATOM 714 N N . VAL B 1 37 ? 12.372 -11.822 13.674 1.00 11.93 62 VAL B N 1
ATOM 715 C CA . VAL B 1 37 ? 12.725 -13.079 13.030 1.00 11.46 62 VAL B CA 1
ATOM 716 C C . VAL B 1 37 ? 11.367 -13.692 12.676 1.00 10.33 62 VAL B C 1
ATOM 717 O O . VAL B 1 37 ? 10.552 -13.939 13.547 1.00 12.18 62 VAL B O 1
ATOM 721 N N . VAL B 1 38 ? 11.114 -13.916 11.386 1.00 10.73 63 VAL B N 1
ATOM 722 C CA . VAL B 1 38 ? 9.736 -14.135 10.983 1.00 11.81 63 VAL B CA 1
ATOM 723 C C . VAL B 1 38 ? 9.133 -15.421 11.497 1.00 12.42 63 VAL B C 1
ATOM 724 O O . VAL B 1 38 ? 7.924 -15.490 11.630 1.00 12.92 63 VAL B O 1
ATOM 728 N N . THR B 1 39 ? 9.947 -16.434 11.769 1.00 12.93 64 THR B N 1
ATOM 729 C CA . THR B 1 39 ? 9.433 -17.654 12.378 1.00 14.87 64 THR B CA 1
ATOM 730 C C . THR B 1 39 ? 8.969 -17.466 13.820 1.00 14.65 64 THR B C 1
ATOM 731 O O . THR B 1 39 ? 8.276 -18.305 14.373 1.00 15.96 64 THR B O 1
ATOM 735 N N . GLU B 1 40 ? 9.267 -16.332 14.424 1.00 13.47 65 GLU B N 1
ATOM 736 C CA . GLU B 1 40 ? 8.814 -16.083 15.765 1.00 14.63 65 GLU B CA 1
ATOM 737 C C . GLU B 1 40 ? 7.373 -15.568 15.859 1.00 13.30 65 GLU B C 1
ATOM 738 O O . GLU B 1 40 ? 6.818 -15.544 16.957 1.00 13.91 65 GLU B O 1
ATOM 744 N N . LEU B 1 41 ? 6.752 -15.226 14.722 1.00 13.36 66 LEU B N 1
ATOM 745 C CA . LEU B 1 41 ? 5.349 -14.806 14.717 1.00 13.33 66 LEU B CA 1
ATOM 746 C C . LEU B 1 41 ? 4.436 -15.923 15.237 1.00 13.01 66 LEU B C 1
ATOM 747 O O . LEU B 1 41 ? 4.602 -17.106 14.915 1.00 14.32 66 LEU B O 1
ATOM 752 N N . SER B 1 42 ? 3.475 -15.562 16.073 1.00 13.36 67 SER B N 1
ATOM 753 C CA . SER B 1 42 ? 2.555 -16.592 16.617 1.00 13.37 67 SER B CA 1
ATOM 754 C C . SER B 1 42 ? 1.166 -16.588 15.994 1.00 13.82 67 SER B C 1
ATOM 755 O O . SER B 1 42 ? 0.645 -17.650 15.699 1.00 16.77 67 SER B O 1
ATOM 758 N N . LYS B 1 43 ? 0.562 -15.412 15.824 1.00 12.38 68 LYS B N 1
ATOM 759 C CA . LYS B 1 43 ? -0.734 -15.248 15.167 1.00 11.39 68 LYS B CA 1
ATOM 760 C C . LYS B 1 43 ? -0.510 -15.351 13.636 1.00 9.95 68 LYS B C 1
ATOM 761 O O . LYS B 1 43 ? 0.591 -15.100 13.110 1.00 11.04 68 LYS B O 1
ATOM 767 N N . ASN B 1 44 ? -1.581 -15.633 12.904 1.00 9.36 69 ASN B N 1
ATOM 768 C CA . ASN B 1 44 ? -1.455 -15.613 11.466 1.00 9.75 69 ASN B CA 1
ATOM 769 C C . ASN B 1 44 ? -1.171 -14.221 10.919 1.00 9.44 69 ASN B C 1
ATOM 770 O O . ASN B 1 44 ? -0.404 -14.073 9.963 1.00 11.00 69 ASN B O 1
ATOM 775 N N . ILE B 1 45 ? -1.777 -13.176 11.522 1.00 9.05 70 ILE B N 1
ATOM 776 C CA . ILE B 1 45 ? -1.589 -11.796 11.114 1.00 9.13 70 ILE B CA 1
ATOM 777 C C . ILE B 1 45 ? -1.168 -10.975 12.328 1.00 9.51 70 ILE B C 1
ATOM 778 O O . ILE B 1 45 ? -1.824 -11.010 13.363 1.00 10.93 70 ILE B O 1
ATOM 783 N N . THR B 1 46 ? -0.078 -10.242 12.187 1.00 10.00 71 THR B N 1
ATOM 784 C CA . THR B 1 46 ? 0.442 -9.413 13.280 1.00 9.97 71 THR B CA 1
ATOM 785 C C . THR B 1 46 ? 0.704 -8.028 12.705 1.00 10.10 71 THR B C 1
ATOM 786 O O . THR B 1 46 ? 1.573 -7.896 11.814 1.00 10.25 71 THR B O 1
ATOM 790 N N . PRO B 1 47 ? -0.012 -6.970 13.173 1.00 9.70 72 PRO B N 1
ATOM 791 C CA . PRO B 1 47 ? 0.177 -5.646 12.613 1.00 9.72 72 PRO B CA 1
ATOM 792 C C . PRO B 1 47 ? 1.277 -4.865 13.330 1.00 8.90 72 PRO B C 1
ATOM 793 O O . PRO B 1 47 ? 1.288 -4.780 14.573 1.00 9.91 72 PRO B O 1
ATOM 797 N N . TYR B 1 48 ? 2.180 -4.284 12.529 1.00 10.10 73 TYR B N 1
ATOM 798 C CA . TYR B 1 48 ? 3.304 -3.510 12.994 1.00 10.21 73 TYR B CA 1
ATOM 799 C C . TYR B 1 48 ? 3.084 -2.037 12.672 1.00 10.05 73 TYR B C 1
ATOM 800 O O . TYR B 1 48 ? 2.650 -1.661 11.592 1.00 11.00 73 TYR B O 1
ATOM 809 N N . CYS B 1 49 ? 3.437 -1.191 13.630 1.00 9.62 74 CYS B N 1
ATOM 810 C CA . CYS B 1 49 ? 3.222 0.235 13.563 1.00 10.86 74 CYS B CA 1
ATOM 811 C C . CYS B 1 49 ? 4.146 0.949 12.602 1.00 10.45 74 CYS B C 1
ATOM 812 O O . CYS B 1 49 ? 5.371 0.754 12.592 1.00 11.34 74 CYS B O 1
ATOM 815 N N . ARG B 1 50 ? 3.545 1.812 11.797 1.00 10.63 75 ARG B N 1
ATOM 816 C CA . ARG B 1 50 ? 4.296 2.728 10.923 1.00 11.02 75 ARG B CA 1
ATOM 817 C C . ARG B 1 50 ? 3.991 4.188 11.225 1.00 11.86 75 ARG B C 1
ATOM 818 O O . ARG B 1 50 ? 4.344 5.061 10.438 1.00 13.05 75 ARG B O 1
ATOM 826 N N . CYS B 1 51 ? 3.367 4.452 12.381 1.00 12.54 76 CYS B N 1
ATOM 827 C CA . CYS B 1 51 ? 2.961 5.812 12.704 1.00 12.40 76 CYS B CA 1
ATOM 828 C C . CYS B 1 51 ? 3.685 6.408 13.875 1.00 11.72 76 CYS B C 1
ATOM 829 O O . CYS B 1 51 ? 3.536 7.607 14.115 1.00 11.93 76 CYS B O 1
ATOM 832 N N . TRP B 1 52 ? 4.474 5.630 14.607 1.00 11.37 77 TRP B N 1
ATOM 833 C CA . TRP B 1 52 ? 5.241 6.170 15.726 1.00 12.01 77 TRP B CA 1
ATOM 834 C C . TRP B 1 52 ? 4.347 6.746 16.809 1.00 11.25 77 TRP B C 1
ATOM 835 O O . TRP B 1 52 ? 4.762 7.666 17.525 1.00 12.71 77 TRP B O 1
ATOM 846 N N . ARG B 1 53 ? 3.138 6.215 16.948 1.00 11.68 78 ARG B N 1
ATOM 847 C CA . ARG B 1 53 ? 2.212 6.669 18.021 1.00 12.30 78 ARG B CA 1
ATOM 848 C C . ARG B 1 53 ? 1.727 5.521 18.886 1.00 11.54 78 ARG B C 1
ATOM 849 O O . ARG B 1 53 ? 1.100 5.744 19.912 1.00 13.45 78 ARG B O 1
ATOM 857 N N . SER B 1 54 ? 1.978 4.289 18.493 1.00 12.45 79 SER B N 1
ATOM 858 C CA . SER B 1 54 ? 1.463 3.157 19.223 1.00 12.16 79 SER B CA 1
ATOM 859 C C . SER B 1 54 ? 2.007 3.048 20.643 1.00 12.06 79 SER B C 1
ATOM 860 O O . SER B 1 54 ? 3.207 3.156 20.872 1.00 13.28 79 SER B O 1
ATOM 863 N N . GLY B 1 55 ? 1.106 2.814 21.597 1.00 12.72 80 GLY B N 1
ATOM 864 C CA . GLY B 1 55 ? 1.507 2.528 22.966 1.00 13.22 80 GLY B CA 1
ATOM 865 C C . GLY B 1 55 ? 2.171 1.169 23.091 1.00 13.13 80 GLY B C 1
ATOM 866 O O . GLY B 1 55 ? 2.748 0.879 24.129 1.00 16.14 80 GLY B O 1
ATOM 867 N N . THR B 1 56 ? 2.087 0.346 22.044 1.00 13.57 81 THR B N 1
ATOM 868 C CA . THR B 1 56 ? 2.728 -0.991 22.052 1.00 13.03 81 THR B CA 1
ATOM 869 C C . THR B 1 56 ? 3.808 -1.089 20.959 1.00 12.82 81 THR B C 1
ATOM 870 O O . THR B 1 56 ? 4.178 -2.187 20.534 1.00 12.60 81 THR B O 1
ATOM 874 N N . PHE B 1 57 ? 4.301 0.072 20.532 1.00 11.84 82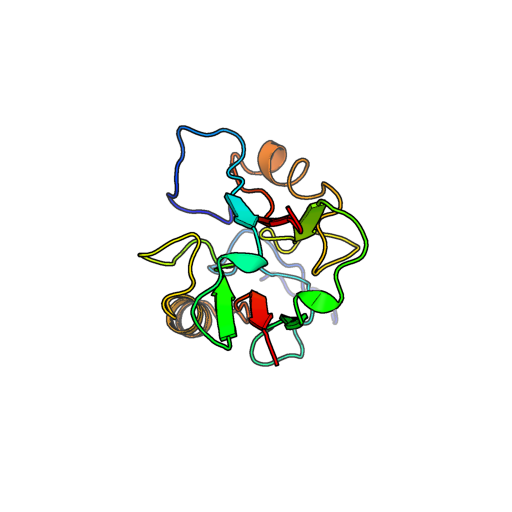 PHE B N 1
ATOM 875 C CA . PHE B 1 57 ? 5.303 0.137 19.477 1.00 11.83 82 PHE B CA 1
ATOM 876 C C . PHE B 1 57 ? 6.422 -0.883 19.794 1.00 11.37 82 PHE B C 1
ATOM 877 O O . PHE B 1 57 ? 6.897 -0.936 20.925 1.00 12.91 82 PHE B O 1
ATOM 885 N N . PRO B 1 58 ? 6.867 -1.695 18.809 1.00 11.42 83 PRO B N 1
ATOM 886 C CA . PRO B 1 58 ? 6.649 -1.615 17.367 1.00 11.14 83 PRO B CA 1
ATOM 887 C C . PRO B 1 58 ? 5.342 -2.194 16.823 1.00 10.74 83 PRO B C 1
ATOM 888 O O . PRO B 1 58 ? 5.155 -2.192 15.620 1.00 10.70 83 PRO B O 1
ATOM 892 N N . LEU B 1 59 ? 4.452 -2.680 17.679 1.00 10.70 84 LEU B N 1
ATOM 893 C CA . LEU B 1 59 ? 3.150 -3.198 17.240 1.00 11.26 84 LEU B CA 1
ATOM 894 C C . LEU B 1 59 ? 2.171 -2.069 17.062 1.00 11.24 84 LEU B C 1
ATOM 895 O O . LEU B 1 59 ? 2.327 -0.996 17.693 1.00 12.42 84 LEU B O 1
ATOM 900 N N . CYS B 1 60 ? 1.186 -2.274 16.185 1.00 10.93 85 CYS B N 1
ATOM 901 C CA . CYS B 1 60 ? 0.080 -1.332 15.985 1.00 11.41 85 CYS B CA 1
ATOM 902 C C . CYS B 1 60 ? -1.006 -1.551 17.016 1.00 12.37 85 CYS B C 1
ATOM 903 O O . CYS B 1 60 ? -1.471 -2.678 17.180 1.00 12.44 85 CYS B O 1
ATOM 906 N N . ASP B 1 61 ? -1.387 -0.479 17.705 1.00 11.75 86 ASP B N 1
ATOM 907 C CA . ASP B 1 61 ? -2.484 -0.541 18.696 1.00 12.38 86 ASP B CA 1
ATOM 908 C C . ASP B 1 61 ? -3.682 0.272 18.257 1.00 11.82 86 ASP B C 1
ATOM 909 O O . ASP B 1 61 ? -4.589 0.466 19.066 1.00 13.87 86 ASP B O 1
ATOM 914 N N . GLY B 1 62 ? -3.716 0.711 16.989 1.00 12.24 87 GLY B N 1
ATOM 915 C CA . GLY B 1 62 ? -4.825 1.524 16.510 1.00 12.47 87 GLY B CA 1
ATOM 916 C C . GLY B 1 62 ? -4.662 3.014 16.757 1.00 11.94 87 GLY B C 1
ATOM 917 O O . GLY B 1 62 ? -5.575 3.780 16.418 1.00 13.94 87 GLY B O 1
ATOM 918 N N . SER B 1 63 ? -3.498 3.447 17.271 1.00 12.77 88 SER B N 1
ATOM 919 C CA . SER B 1 63 ? -3.263 4.874 17.462 1.00 13.90 88 SER B CA 1
ATOM 920 C C . SER B 1 63 ? -3.190 5.606 16.139 1.00 13.60 88 SER B C 1
ATOM 921 O O . SER B 1 63 ? -3.482 6.803 16.094 1.00 13.41 88 SER B O 1
ATOM 924 N N . CYS B 1 64 ? -2.845 4.900 15.059 1.00 13.31 89 CYS B N 1
ATOM 925 C CA . CYS B 1 64 ? -2.848 5.450 13.702 1.00 13.32 89 CYS B CA 1
ATOM 926 C C . CYS B 1 64 ? -4.196 6.099 13.352 1.00 14.10 89 CYS B C 1
ATOM 927 O O . CYS B 1 64 ? -4.259 7.167 12.721 1.00 14.73 89 CYS B O 1
ATOM 930 N N . VAL B 1 65 ? -5.285 5.446 13.775 1.00 13.68 90 VAL B N 1
ATOM 931 C CA . VAL B 1 65 ? -6.653 5.933 13.570 1.00 15.27 90 VAL B CA 1
ATOM 932 C C . VAL B 1 65 ? -6.844 7.308 14.197 1.00 13.63 90 VAL B C 1
ATOM 933 O O . VAL B 1 65 ? -7.435 8.201 13.581 1.00 14.55 90 VAL B O 1
ATOM 937 N N A LYS B 1 66 ? -6.327 7.469 15.409 0.50 14.60 91 LYS B N 1
ATOM 938 N N B LYS B 1 66 ? -6.360 7.459 15.426 0.50 14.35 91 LYS B N 1
ATOM 939 C CA A LYS B 1 66 ? -6.436 8.718 16.138 0.50 14.41 91 LYS B CA 1
ATOM 940 C CA B LYS B 1 66 ? -6.437 8.727 16.123 0.50 13.85 91 LYS B CA 1
ATOM 941 C C A LYS B 1 66 ? -5.565 9.798 15.486 0.50 14.54 91 LYS B C 1
ATOM 942 C C B LYS B 1 66 ? -5.623 9.761 15.355 0.50 14.27 91 LYS B C 1
ATOM 943 O O A LYS B 1 66 ? -5.963 10.959 15.370 0.50 13.97 91 LYS B O 1
ATOM 944 O O B LYS B 1 66 ? -6.126 10.845 15.028 0.50 13.98 91 LYS B O 1
ATOM 955 N N . HIS B 1 67 ? -4.376 9.396 15.040 1.00 14.46 92 HIS B N 1
ATOM 956 C CA . HIS B 1 67 ? -3.453 10.309 14.347 1.00 14.25 92 HIS B CA 1
ATOM 957 C C . HIS B 1 67 ? -3.998 10.825 13.015 1.00 14.67 92 HIS B C 1
ATOM 958 O O . HIS B 1 67 ? -3.907 12.026 12.722 1.00 14.07 92 HIS B O 1
ATOM 965 N N . ASN B 1 68 ? -4.544 9.908 12.218 1.00 14.58 93 ASN B N 1
ATOM 966 C CA . ASN B 1 68 ? -5.080 10.248 10.914 1.00 14.24 93 ASN B CA 1
ATOM 967 C C . ASN B 1 68 ? -6.198 11.286 10.963 1.00 15.20 93 ASN B C 1
ATOM 968 O O . ASN B 1 68 ? -6.214 12.245 10.173 1.00 16.01 93 ASN B O 1
ATOM 973 N N . LYS B 1 69 ? -7.117 11.108 11.906 1.00 15.74 94 LYS B N 1
ATOM 974 C CA . LYS B 1 69 ? -8.269 11.993 11.971 1.00 15.66 94 LYS B CA 1
ATOM 975 C C . LYS B 1 69 ? -7.871 13.375 12.460 1.00 16.77 94 LYS B C 1
ATOM 976 O O . LYS B 1 69 ? -8.376 14.400 11.969 1.00 17.30 94 LYS B O 1
ATOM 982 N N . ALA B 1 70 ? -6.935 13.414 13.408 1.00 16.87 95 ALA B N 1
ATOM 983 C CA . ALA B 1 70 ? -6.478 14.697 13.959 1.00 17.46 95 ALA B CA 1
ATOM 984 C C . ALA B 1 70 ? -5.636 15.504 12.970 1.00 17.38 95 ALA B C 1
ATOM 985 O O . ALA B 1 70 ? -5.656 16.726 13.006 1.00 18.74 95 ALA B O 1
ATOM 987 N N . ASN B 1 71 ? -4.894 14.807 12.099 1.00 16.68 96 ASN B N 1
ATOM 988 C CA . ASN B 1 71 ? -3.865 15.432 11.258 1.00 16.36 96 ASN B CA 1
ATOM 989 C C . ASN B 1 71 ? -4.136 15.431 9.770 1.00 17.16 96 ASN B C 1
ATOM 990 O O . ASN B 1 71 ? -3.266 15.801 8.986 1.00 19.30 96 ASN B O 1
ATOM 995 N N . GLY B 1 72 ? -5.312 14.959 9.376 1.00 15.18 97 GLY B N 1
ATOM 996 C CA . GLY B 1 72 ? -5.618 14.780 7.961 1.00 15.59 97 GLY B CA 1
ATOM 997 C C . GLY B 1 72 ? -4.585 13.913 7.243 1.00 14.10 97 GLY B C 1
ATOM 998 O O . GLY B 1 72 ? -4.166 14.239 6.119 1.00 16.03 97 GLY B O 1
ATOM 999 N N . ASP B 1 73 ? -4.195 12.777 7.851 1.00 13.05 98 ASP B N 1
ATOM 1000 C CA . ASP B 1 73 ? -3.189 11.850 7.311 1.00 11.60 98 ASP B CA 1
ATOM 1001 C C . ASP B 1 73 ? -3.859 10.526 6.985 1.00 10.92 98 ASP B C 1
ATOM 1002 O O . ASP B 1 73 ? -5.038 10.336 7.254 1.00 12.08 98 ASP B O 1
ATOM 1007 N N . ASN B 1 74 ? -3.088 9.597 6.430 1.00 9.90 99 ASN B N 1
ATOM 1008 C CA . ASN B 1 74 ? -3.625 8.317 5.972 1.00 9.74 99 ASN B CA 1
ATOM 1009 C C . ASN B 1 74 ? -2.665 7.157 6.239 1.00 8.93 99 ASN B C 1
ATOM 1010 O O . ASN B 1 74 ? -2.607 6.189 5.451 1.00 9.56 99 ASN B O 1
ATOM 1015 N N . VAL B 1 75 ? -1.952 7.178 7.365 1.00 8.72 100 VAL B N 1
ATOM 1016 C CA . VAL B 1 75 ? -0.971 6.130 7.638 1.00 8.17 100 VAL B CA 1
ATOM 1017 C C . VAL B 1 75 ? -1.663 4.916 8.242 1.00 7.98 100 VAL B C 1
ATOM 1018 O O . VAL B 1 75 ? -2.786 4.982 8.731 1.00 10.28 100 VAL B O 1
ATOM 1022 N N . GLY B 1 76 ? -1.012 3.776 8.142 1.00 7.24 101 GLY B N 1
ATOM 1023 C CA . GLY B 1 76 ? -1.527 2.549 8.695 1.00 6.93 101 GLY B CA 1
ATOM 1024 C C . GLY B 1 76 ? -0.450 1.502 8.794 1.00 5.40 101 GLY B C 1
ATOM 1025 O O . GLY B 1 76 ? 0.683 1.730 8.360 1.00 5.48 101 GLY B O 1
ATOM 1026 N N . PRO B 1 77 ? -0.781 0.344 9.359 1.00 4.40 102 PRO B N 1
ATOM 1027 C CA . PRO B 1 77 ? 0.237 -0.611 9.737 1.00 4.22 102 PRO B CA 1
ATOM 1028 C C . PRO B 1 77 ? 0.681 -1.540 8.588 1.00 3.70 102 PRO B C 1
ATOM 1029 O O . PRO B 1 77 ? 0.075 -1.595 7.498 1.00 4.41 102 PRO B O 1
ATOM 1033 N N . LEU B 1 78 ? 1.766 -2.225 8.851 1.00 8.06 103 LEU B N 1
ATOM 1034 C CA . LEU B 1 78 ? 2.289 -3.339 8.026 1.00 8.12 103 LEU B CA 1
ATOM 1035 C C . LEU B 1 78 ? 1.805 -4.650 8.616 1.00 8.41 103 LEU B C 1
ATOM 1036 O O . LEU B 1 78 ? 2.015 -4.906 9.798 1.00 9.43 103 LEU B O 1
ATOM 1041 N N . LEU B 1 79 ? 1.144 -5.486 7.813 1.00 8.64 104 LEU B N 1
ATOM 1042 C CA . LEU B 1 79 ? 0.577 -6.729 8.299 1.00 8.97 104 LEU B CA 1
ATOM 1043 C C . LEU B 1 79 ? 1.515 -7.862 7.972 1.00 8.73 104 LEU B C 1
ATOM 1044 O O . LEU B 1 79 ? 1.724 -8.155 6.795 1.00 10.31 104 LEU B O 1
ATOM 1049 N N . LEU B 1 80 ? 2.103 -8.486 8.979 1.00 9.09 105 LEU B N 1
ATOM 1050 C CA . LEU B 1 80 ? 2.953 -9.642 8.765 1.00 9.78 105 LEU B CA 1
ATOM 1051 C C . LEU B 1 80 ? 2.117 -10.897 8.844 1.00 9.76 105 LEU B C 1
ATOM 1052 O O . LEU B 1 80 ? 1.446 -11.119 9.875 1.00 10.07 105 LEU B O 1
ATOM 1057 N N . LYS B 1 81 ? 2.145 -11.702 7.780 1.00 9.86 106 LYS B N 1
ATOM 1058 C CA . LYS B 1 81 ? 1.269 -12.837 7.658 1.00 10.54 106 LYS B CA 1
ATOM 1059 C C . LYS B 1 81 ? 2.055 -14.119 7.523 1.00 10.90 106 LYS B C 1
ATOM 1060 O O . LYS B 1 81 ? 3.032 -14.196 6.786 1.00 11.21 106 LYS B O 1
ATOM 1066 N N . LYS B 1 82 ? 1.599 -15.131 8.240 1.00 11.27 107 LYS B N 1
ATOM 1067 C CA . LYS B 1 82 ? 2.233 -16.456 8.150 1.00 12.72 107 LYS B CA 1
ATOM 1068 C C . LYS B 1 82 ? 1.812 -17.206 6.886 1.00 13.78 107 LYS B C 1
ATOM 1069 O O . LYS B 1 82 ? 2.542 -18.096 6.454 1.00 14.73 107 LYS B O 1
ATOM 1075 N N . GLN B 1 83 ? 0.618 -16.908 6.375 1.00 16.91 108 GLN B N 1
ATOM 1076 C CA . GLN B 1 83 ? 0.012 -17.571 5.245 1.00 19.19 108 GLN B CA 1
ATOM 1077 C C . GLN B 1 83 ? -0.639 -16.514 4.397 1.00 20.49 108 GLN B C 1
ATOM 1078 O O . GLN B 1 83 ? -1.048 -15.462 4.853 1.00 20.33 108 GLN B O 1
#

Secondary structure (DSSP, 8-state):
---SSTTTTSSS--EEEEGGG--SSEEEE-SSS--TTTTB--SHHHHHHHHHT--EEEEEEE--/--B---B---S--S-S-SSSSTTSSSEEEEEEGGG--SSEEEE-SSS--TTTTB--SHHHHHHHHHT-----EEEE--

Nearest PDB structures (foldseek):
  3s2r-assembly1_A  TM=1.016E+00  e=1.599E-11  Arabidopsis thaliana
  3s2q-assembly1_A  TM=1.003E+00  e=3.641E-11  Arabidopsis thaliana
  3s2r-assembly1_B  TM=9.938E-01  e=5.494E-11  Arabidopsis thaliana
  4ooa-assembly3_E  TM=9.816E-01  e=3.963E-08  Homo sapiens
  4ooa-assembly2_C  TM=9.973E-01  e=7.346E-08  Homo sapiens

InterPro domains:
  IPR018967 Iron-binding zinc finger, CDGSH type [PF09360] (65-89)
  IPR018967 Iron-binding zinc finger, CDGSH type [SM00704] (56-95)
  IPR042216 MitoNEET, CDGSH iron-sulfur domain [G3DSA:3.40.5.90] (62-108)
  IPR045131 CDGSH iron-sulfur domain-containing protein 1/2 [PTHR13680] (40-108)

Foldseek 3Di:
DQADDPPPVDPDDDDDDPLVPDDDQKWWADPRNQDPPPRGHPCVVVVCCVVPVHDDGTDIRHDD/DDVPPDDDPDDDPPDQAPDPPPVDPDDDDDDPLVVDDDQKFWADPRNPDPPPRGDPCVVVVVCVVPVDDDGTDIRGPD

B-factor: mean 17.95, std 12.09, range [3.27, 140.57]